Protein AF-A0A3M8B858-F1 (afdb_monomer_lite)

Radius of gyration: 20.71 Å; chains: 1; bounding box: 52×27×60 Å

Foldseek 3Di:
DQDDKDKDWLFKWWAFPVQQFIDRPVCLVVDVCSVPTPIWMWGRWMWTDDPFWIWIWTDTPNDIDIFIDTPVCVVVVHTTGPPDQPFDDPVNLQVVLVVLDVWDKDDDPPVPFWIFTDDPNHTQWIWGGDGQWIWIQGDDPVDDRPPTDIDGSVVVSVVVVVVVVVVVVD

Organism: NCBI:txid1655277

Structure (mmCIF, N/CA/C/O backbone):
data_AF-A0A3M8B858-F1
#
_entry.id   AF-A0A3M8B858-F1
#
loop_
_atom_site.group_PDB
_atom_site.id
_a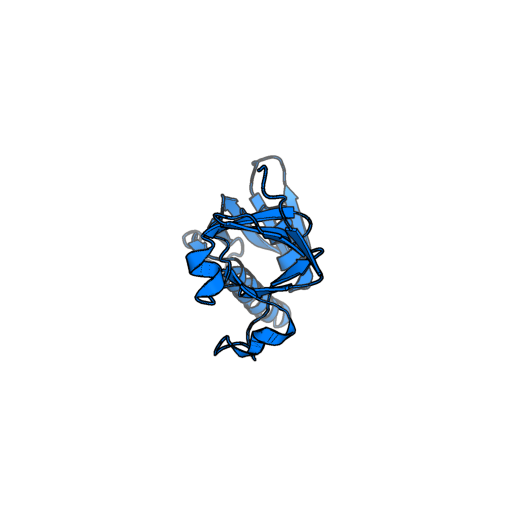tom_site.type_symbol
_atom_site.label_atom_id
_atom_site.label_alt_id
_atom_site.label_comp_id
_atom_site.label_asym_id
_atom_site.label_entity_id
_atom_site.label_seq_id
_atom_site.pdbx_PDB_ins_code
_atom_site.Cartn_x
_atom_site.Cartn_y
_atom_site.Cartn_z
_atom_site.occupancy
_atom_site.B_iso_or_equiv
_atom_site.auth_seq_id
_atom_site.auth_comp_id
_atom_site.auth_asym_id
_atom_site.auth_atom_id
_atom_site.pdbx_PDB_model_num
ATOM 1 N N . MET A 1 1 ? 27.785 4.282 -29.129 1.00 46.50 1 MET A N 1
ATOM 2 C CA . MET A 1 1 ? 26.888 5.441 -28.952 1.00 46.50 1 MET A CA 1
ATOM 3 C C . MET A 1 1 ? 26.284 5.280 -27.570 1.00 46.50 1 MET A C 1
ATOM 5 O O . MET A 1 1 ? 25.883 4.169 -27.268 1.00 46.50 1 MET A O 1
ATOM 9 N N . GLN A 1 2 ? 26.340 6.288 -26.696 1.00 45.38 2 GLN A N 1
ATOM 10 C CA . GLN A 1 2 ? 25.557 6.246 -25.455 1.00 45.38 2 GLN A CA 1
ATOM 11 C C . GLN A 1 2 ? 24.097 6.400 -25.874 1.00 45.38 2 GLN A C 1
ATOM 13 O O . GLN A 1 2 ? 23.717 7.478 -26.326 1.00 45.38 2 GLN A O 1
ATOM 18 N N . ASN A 1 3 ? 23.328 5.316 -25.830 1.00 55.25 3 ASN A N 1
ATOM 19 C CA . ASN A 1 3 ? 21.894 5.392 -26.061 1.00 55.25 3 ASN A CA 1
ATOM 20 C C . ASN A 1 3 ? 21.282 6.147 -24.882 1.00 55.25 3 ASN A C 1
ATOM 22 O O . ASN A 1 3 ? 21.467 5.774 -23.725 1.00 55.25 3 ASN A O 1
ATOM 26 N N . ALA A 1 4 ? 20.692 7.301 -25.183 1.00 68.81 4 ALA A N 1
ATOM 27 C CA . ALA A 1 4 ? 20.105 8.167 -24.178 1.00 68.81 4 ALA A CA 1
ATOM 28 C C . ALA A 1 4 ? 18.869 7.479 -23.593 1.00 68.81 4 ALA A C 1
ATOM 30 O O . ALA A 1 4 ? 18.047 6.953 -24.343 1.00 68.81 4 ALA A O 1
ATOM 31 N N . ALA A 1 5 ? 18.745 7.494 -22.267 1.00 81.56 5 ALA A N 1
ATOM 32 C CA . ALA A 1 5 ? 17.520 7.068 -21.610 1.00 81.56 5 ALA A CA 1
ATOM 33 C C . ALA A 1 5 ? 16.362 7.975 -22.054 1.00 81.56 5 ALA A C 1
ATOM 35 O O . ALA A 1 5 ? 16.526 9.197 -22.143 1.00 81.56 5 ALA A O 1
ATOM 36 N N . THR A 1 6 ? 15.208 7.376 -22.336 1.00 90.88 6 THR A N 1
ATOM 37 C CA . THR A 1 6 ? 13.966 8.117 -22.584 1.00 90.88 6 THR A CA 1
ATOM 38 C C . THR A 1 6 ? 13.198 8.198 -21.274 1.00 90.88 6 THR A C 1
ATOM 40 O O . THR A 1 6 ? 13.030 7.180 -20.614 1.00 90.88 6 THR A O 1
ATOM 43 N N . ILE A 1 7 ? 12.770 9.398 -20.884 1.00 91.69 7 ILE A N 1
ATOM 44 C CA . ILE A 1 7 ? 11.968 9.615 -19.676 1.00 91.69 7 ILE A CA 1
ATOM 45 C C . ILE A 1 7 ? 10.567 10.016 -20.122 1.00 91.69 7 ILE A C 1
ATOM 47 O O . ILE A 1 7 ? 10.410 11.000 -20.849 1.00 91.69 7 ILE A O 1
ATOM 51 N N . GLU A 1 8 ? 9.568 9.260 -19.686 1.00 92.81 8 GLU A N 1
ATOM 52 C CA . GLU A 1 8 ? 8.157 9.525 -19.936 1.00 92.81 8 GLU A CA 1
ATOM 53 C C . GLU A 1 8 ? 7.439 9.790 -18.614 1.00 92.81 8 GLU A C 1
ATOM 55 O O . GLU A 1 8 ? 7.479 8.981 -17.691 1.00 92.81 8 GLU A O 1
ATOM 60 N N . TYR A 1 9 ? 6.765 10.936 -18.521 1.00 91.88 9 TYR A N 1
ATOM 61 C CA . TYR A 1 9 ? 5.922 11.249 -17.374 1.00 91.88 9 TYR A CA 1
ATOM 62 C C . TYR A 1 9 ? 4.540 10.620 -17.564 1.00 91.88 9 TYR A C 1
ATOM 64 O O . TYR A 1 9 ? 3.801 11.010 -18.470 1.00 91.88 9 TYR A O 1
ATOM 72 N N . ILE A 1 10 ? 4.192 9.677 -16.689 1.00 92.06 10 ILE A N 1
ATOM 73 C CA . ILE A 1 10 ? 2.916 8.948 -16.712 1.00 92.06 10 ILE A CA 1
ATOM 74 C C . ILE A 1 10 ? 1.859 9.673 -15.872 1.00 92.06 10 ILE A C 1
ATOM 76 O O . ILE A 1 10 ? 0.675 9.672 -16.207 1.00 92.06 10 ILE A O 1
ATOM 80 N N . GLY A 1 11 ? 2.277 10.339 -14.792 1.00 91.25 11 GLY A N 1
ATOM 81 C CA . GLY A 1 11 ? 1.372 11.036 -13.886 1.00 91.25 11 GLY A CA 1
ATOM 82 C C . GLY A 1 11 ? 0.897 10.150 -12.746 1.00 91.25 11 GLY A C 1
ATOM 83 O O . GLY A 1 11 ? 1.695 9.772 -11.893 1.00 91.25 11 GLY A O 1
ATOM 84 N N . ARG A 1 12 ? -0.406 9.886 -12.665 1.00 92.75 12 ARG A N 1
ATOM 85 C CA . ARG A 1 12 ? -0.982 9.071 -11.591 1.00 92.75 12 ARG A CA 1
ATOM 86 C C . ARG A 1 12 ? -1.163 7.633 -12.063 1.00 92.75 12 ARG A C 1
ATOM 88 O O . ARG A 1 12 ? -1.627 7.385 -13.172 1.00 92.75 12 ARG A O 1
ATOM 95 N N . MET A 1 13 ? -0.795 6.699 -11.202 1.00 94.75 13 MET A N 1
ATOM 96 C CA . MET A 1 13 ? -0.990 5.268 -11.395 1.00 94.75 13 MET A CA 1
ATOM 97 C C . MET A 1 13 ? -1.694 4.690 -10.173 1.00 94.75 13 MET A C 1
ATOM 99 O O . MET A 1 13 ? -1.819 5.346 -9.134 1.00 94.75 13 MET A O 1
ATOM 103 N N . ILE A 1 14 ? -2.164 3.457 -10.298 1.00 89.94 14 ILE A N 1
ATOM 104 C CA . ILE A 1 14 ? -2.793 2.737 -9.199 1.00 89.94 14 ILE A CA 1
ATOM 105 C C . ILE A 1 14 ? -2.068 1.422 -8.950 1.00 89.94 14 ILE A C 1
ATOM 107 O O . ILE A 1 14 ? -1.551 0.789 -9.868 1.00 89.94 14 ILE A O 1
ATOM 111 N N . MET A 1 15 ? -2.053 1.011 -7.692 1.00 84.75 15 MET A N 1
ATOM 112 C CA . MET A 1 15 ? -1.477 -0.238 -7.240 1.00 84.75 15 MET A CA 1
ATOM 113 C C . MET A 1 15 ? -2.559 -1.099 -6.605 1.00 84.75 15 MET A C 1
ATOM 115 O O . MET A 1 15 ? -3.306 -0.650 -5.730 1.00 84.75 15 MET A O 1
ATOM 119 N N . HIS A 1 16 ? -2.619 -2.356 -7.026 1.00 81.81 16 HIS A N 1
ATOM 120 C CA . HIS A 1 16 ? -3.454 -3.347 -6.371 1.00 81.81 16 HIS A CA 1
ATOM 121 C C . HIS A 1 16 ? -2.857 -3.713 -4.999 1.00 81.81 16 HIS A C 1
ATOM 123 O O . HIS A 1 16 ? -1.705 -4.140 -4.948 1.00 81.81 16 HIS A O 1
ATOM 129 N N . PRO A 1 17 ? -3.609 -3.624 -3.887 1.00 67.38 17 PRO A N 1
ATOM 130 C CA . PRO A 1 17 ? -3.060 -3.809 -2.540 1.00 67.38 17 PRO A CA 1
ATOM 131 C C . PRO A 1 17 ? -2.595 -5.247 -2.255 1.00 67.38 17 PRO A C 1
ATOM 133 O O . PRO A 1 17 ? -1.656 -5.445 -1.496 1.00 67.38 17 PRO A O 1
ATOM 136 N N . VAL A 1 18 ? -3.230 -6.252 -2.875 1.00 71.19 18 VAL A N 1
ATOM 137 C CA . VAL A 1 18 ? -2.870 -7.674 -2.688 1.00 71.19 18 VAL A CA 1
ATOM 138 C C . VAL A 1 18 ? -1.749 -8.146 -3.619 1.00 71.19 18 VAL A C 1
ATOM 140 O O . VAL A 1 18 ? -0.810 -8.790 -3.164 1.00 71.19 18 VAL A O 1
ATOM 143 N N . THR A 1 19 ? -1.848 -7.886 -4.927 1.00 75.38 19 THR A N 1
ATOM 144 C CA . THR A 1 19 ? -0.849 -8.353 -5.902 1.00 75.38 19 THR A CA 1
ATOM 145 C C . THR A 1 19 ? 0.345 -7.413 -6.033 1.00 75.38 19 THR A C 1
ATOM 147 O O . THR A 1 19 ? 1.312 -7.776 -6.693 1.00 75.38 19 THR A O 1
ATOM 150 N N . SER A 1 20 ? 0.271 -6.209 -5.453 1.00 82.19 20 SER A N 1
ATOM 151 C CA . SER A 1 20 ? 1.257 -5.127 -5.584 1.00 82.19 20 SER A CA 1
ATOM 152 C C . SER A 1 20 ? 1.544 -4.704 -7.027 1.00 82.19 20 SER A C 1
ATOM 154 O O . SER A 1 20 ? 2.556 -4.054 -7.295 1.00 82.19 20 SER A O 1
ATOM 156 N N . GLN A 1 21 ? 0.668 -5.070 -7.968 1.00 87.81 21 GLN A N 1
ATOM 157 C CA . GLN A 1 21 ? 0.808 -4.706 -9.371 1.00 87.81 21 GLN A CA 1
ATOM 158 C C . GLN A 1 21 ? 0.421 -3.245 -9.573 1.00 87.81 21 GLN A C 1
ATOM 160 O O . GLN A 1 21 ? -0.661 -2.829 -9.156 1.00 87.81 21 GLN A O 1
ATOM 165 N N . ILE A 1 22 ? 1.297 -2.493 -10.236 1.00 91.81 22 ILE A N 1
ATOM 166 C CA . ILE A 1 22 ? 1.090 -1.094 -10.597 1.00 91.81 22 ILE A CA 1
ATOM 167 C C . ILE A 1 22 ? 0.701 -1.006 -12.065 1.00 91.81 22 ILE A C 1
ATOM 169 O O . ILE A 1 22 ? 1.377 -1.556 -12.939 1.00 91.81 22 ILE A O 1
ATOM 173 N N . VAL A 1 23 ? -0.395 -0.301 -12.324 1.00 92.56 23 VAL A N 1
ATOM 174 C CA . VAL A 1 23 ? -0.956 -0.097 -13.660 1.00 92.56 23 VAL A CA 1
ATOM 175 C C . VAL A 1 23 ? -1.413 1.348 -13.823 1.00 92.56 23 VAL A C 1
ATOM 177 O O . VAL A 1 23 ? -1.557 2.091 -12.846 1.00 92.56 23 VAL A O 1
ATOM 180 N N . LYS A 1 24 ? -1.625 1.772 -15.070 1.00 91.44 24 LYS A N 1
ATOM 181 C CA . LYS A 1 24 ? -2.206 3.089 -15.346 1.00 91.44 24 LYS A CA 1
ATOM 182 C C . LYS A 1 24 ? -3.624 3.143 -14.785 1.00 91.44 24 LYS A C 1
ATOM 184 O O . LYS A 1 24 ? -4.310 2.126 -14.718 1.00 91.44 24 LYS A O 1
ATOM 189 N N . GLU A 1 25 ? -4.064 4.335 -14.393 1.00 88.00 25 GLU A N 1
ATOM 190 C CA . GLU A 1 25 ? -5.387 4.525 -13.787 1.00 88.00 25 GLU A CA 1
ATOM 191 C C . GLU A 1 25 ? -6.518 3.994 -14.680 1.00 88.00 25 GLU A C 1
ATOM 193 O O . GLU A 1 25 ? -7.448 3.386 -14.168 1.00 88.00 25 GLU A O 1
ATOM 198 N N . ASP A 1 26 ? -6.390 4.118 -16.003 1.00 88.88 26 ASP A N 1
ATOM 199 C CA . ASP A 1 26 ? -7.384 3.628 -16.967 1.00 88.88 26 ASP A CA 1
ATOM 200 C C . ASP A 1 26 ? -7.436 2.089 -17.083 1.00 88.88 26 ASP A C 1
ATOM 202 O O . ASP A 1 26 ? -8.444 1.536 -17.529 1.00 88.88 26 ASP A O 1
ATOM 206 N N . ASP A 1 27 ? -6.392 1.382 -16.637 1.00 89.31 27 ASP A N 1
ATOM 207 C CA . ASP A 1 27 ? -6.240 -0.070 -16.802 1.00 89.31 27 ASP A CA 1
ATOM 208 C C . ASP A 1 27 ? -6.725 -0.876 -15.583 1.00 89.31 27 ASP A C 1
ATOM 210 O O . ASP A 1 27 ? -6.695 -2.107 -15.585 1.00 89.31 27 ASP A O 1
ATOM 214 N N . PHE A 1 28 ? -7.241 -0.214 -14.543 1.00 83.56 28 PHE A N 1
ATOM 215 C CA . PHE A 1 28 ? -7.673 -0.843 -13.286 1.00 83.56 28 PHE A CA 1
ATOM 216 C C . PHE A 1 28 ? -8.680 -1.988 -13.439 1.00 83.56 28 PHE A C 1
ATOM 218 O O . PHE A 1 28 ? -8.729 -2.905 -12.620 1.00 83.56 28 PHE A O 1
ATOM 225 N N . GLN A 1 29 ? -9.479 -1.962 -14.505 1.00 88.56 29 GLN A N 1
ATOM 226 C CA . GLN A 1 29 ? -10.503 -2.971 -14.777 1.00 88.56 29 GLN A CA 1
ATOM 227 C C . GLN A 1 29 ? -9.918 -4.332 -15.172 1.00 88.56 29 GLN A C 1
ATOM 229 O O . GLN A 1 29 ? -10.663 -5.306 -15.286 1.00 88.56 29 GLN A O 1
ATOM 234 N N . MET A 1 30 ? -8.600 -4.423 -15.372 1.00 86.75 30 MET A N 1
ATOM 235 C CA . MET A 1 30 ? -7.926 -5.692 -15.622 1.00 86.75 30 MET A CA 1
ATOM 236 C C . MET A 1 30 ? -7.890 -6.611 -14.391 1.00 86.75 30 MET A C 1
ATOM 238 O O . MET A 1 30 ? -7.742 -7.824 -14.543 1.00 86.75 30 MET A O 1
ATOM 242 N N . PHE A 1 31 ? -8.056 -6.064 -13.181 1.00 81.75 31 PHE A N 1
ATOM 243 C CA . PHE A 1 31 ? -8.137 -6.848 -11.948 1.00 81.75 31 PHE A CA 1
ATOM 244 C C . PHE A 1 31 ? -9.549 -7.389 -11.750 1.00 81.75 31 PHE A C 1
ATOM 246 O O . PHE A 1 31 ? -10.504 -6.627 -11.735 1.00 81.75 31 PHE A O 1
ATOM 253 N N . SER A 1 32 ? -9.725 -8.698 -11.566 1.00 82.81 32 SER A N 1
ATOM 254 C CA . SER A 1 32 ? -11.067 -9.300 -11.471 1.00 82.81 32 SER A CA 1
ATOM 255 C C . SER A 1 32 ? -11.927 -8.776 -10.311 1.00 82.81 32 SER A C 1
ATOM 257 O O . SER A 1 32 ? -13.151 -8.859 -10.366 1.00 82.81 32 SER A O 1
ATOM 259 N N . ASP A 1 33 ? -11.293 -8.260 -9.265 1.00 75.31 33 ASP A N 1
ATOM 260 C CA . ASP A 1 33 ? -11.875 -7.729 -8.033 1.00 75.31 33 ASP A CA 1
ATOM 261 C C . ASP A 1 33 ? -11.947 -6.191 -7.999 1.00 75.31 33 ASP A C 1
ATOM 263 O O . ASP A 1 33 ? -12.359 -5.623 -6.987 1.00 75.31 33 ASP A O 1
ATOM 267 N N . TRP A 1 34 ? -11.650 -5.508 -9.116 1.00 79.19 34 TRP A N 1
ATOM 268 C CA . TRP A 1 34 ? -11.546 -4.044 -9.200 1.00 79.19 34 TRP A CA 1
ATOM 269 C C . TRP A 1 34 ? -12.721 -3.277 -8.579 1.00 79.19 34 TRP A C 1
ATOM 271 O O . TRP A 1 34 ? -12.536 -2.189 -8.043 1.00 79.19 34 TRP A O 1
ATOM 281 N N . ALA A 1 35 ? -13.937 -3.828 -8.640 1.00 70.94 35 ALA A N 1
ATOM 282 C CA . ALA A 1 35 ? -15.144 -3.170 -8.142 1.00 70.94 35 ALA A CA 1
ATOM 283 C C . ALA A 1 35 ? -15.206 -3.081 -6.607 1.00 70.94 35 ALA A C 1
ATOM 285 O O . ALA A 1 35 ? -15.958 -2.269 -6.071 1.00 70.94 35 ALA A O 1
ATOM 286 N N . THR A 1 36 ? -14.456 -3.932 -5.908 1.00 68.31 36 THR A N 1
ATOM 287 C CA . THR A 1 36 ? -14.419 -4.020 -4.441 1.00 68.31 36 THR A CA 1
ATOM 288 C C . THR A 1 36 ? -13.051 -3.679 -3.858 1.00 68.31 36 THR A C 1
ATOM 290 O O . THR A 1 36 ? -12.918 -3.593 -2.640 1.00 68.31 36 THR A O 1
ATOM 293 N N . THR A 1 37 ? -12.042 -3.495 -4.709 1.00 60.00 37 THR A N 1
ATOM 294 C CA . THR A 1 37 ? -10.663 -3.237 -4.300 1.00 60.00 37 THR A CA 1
ATOM 295 C C . THR A 1 37 ? -10.450 -1.762 -3.967 1.00 60.00 37 THR A C 1
ATOM 297 O O . THR A 1 37 ? -10.686 -0.876 -4.788 1.00 60.00 37 THR A O 1
ATOM 300 N N . ASN A 1 38 ? -9.925 -1.497 -2.770 1.00 73.81 38 ASN A N 1
ATOM 301 C CA . ASN A 1 38 ? -9.414 -0.182 -2.395 1.00 73.81 38 ASN A CA 1
ATOM 302 C C . ASN A 1 38 ? -7.984 -0.027 -2.929 1.00 73.81 38 ASN A C 1
ATOM 304 O O . ASN A 1 38 ? -7.017 -0.410 -2.272 1.00 73.81 38 ASN A O 1
ATOM 308 N N . PHE A 1 39 ? -7.854 0.485 -4.151 1.00 76.19 39 PHE A N 1
ATOM 309 C CA . PHE A 1 39 ? -6.553 0.691 -4.786 1.00 76.19 39 PHE A CA 1
ATOM 310 C C . PHE A 1 39 ? -5.713 1.753 -4.074 1.00 76.19 39 PHE A C 1
ATOM 312 O O . PHE A 1 39 ? -6.228 2.749 -3.563 1.00 76.19 39 PHE A O 1
ATOM 319 N N . ILE A 1 40 ? -4.397 1.553 -4.097 1.00 78.75 40 ILE A N 1
ATOM 320 C CA . ILE A 1 40 ? -3.419 2.503 -3.570 1.00 78.75 40 ILE A CA 1
ATOM 321 C C . ILE A 1 40 ? -2.968 3.405 -4.718 1.00 78.75 40 ILE A C 1
ATOM 323 O O . ILE A 1 40 ? -2.614 2.918 -5.788 1.00 78.75 40 ILE A O 1
ATOM 327 N N . TYR A 1 41 ? -2.964 4.718 -4.511 1.00 83.56 41 TYR A N 1
ATOM 328 C CA . TYR A 1 41 ? -2.520 5.658 -5.538 1.00 83.56 41 TYR A CA 1
ATOM 329 C C . TYR A 1 41 ? -1.006 5.851 -5.501 1.00 83.56 41 TYR A C 1
ATOM 331 O O . TYR A 1 41 ? -0.424 6.103 -4.445 1.00 83.56 41 TYR A O 1
ATOM 339 N N . ALA A 1 42 ? -0.400 5.782 -6.683 1.00 86.69 42 ALA A N 1
ATOM 340 C CA . ALA A 1 42 ? 0.974 6.172 -6.934 1.00 86.69 42 ALA A CA 1
ATOM 341 C C . ALA A 1 42 ? 0.986 7.520 -7.673 1.00 86.69 42 ALA A C 1
ATOM 343 O O . ALA A 1 42 ? 0.345 7.686 -8.714 1.00 86.69 42 ALA A O 1
ATOM 344 N N . GLU A 1 43 ? 1.689 8.506 -7.126 1.00 90.56 43 GLU A N 1
ATOM 345 C CA . GLU A 1 43 ? 1.731 9.873 -7.646 1.00 90.56 43 GLU A CA 1
ATOM 346 C C . GLU A 1 43 ? 3.076 10.208 -8.293 1.00 90.56 43 GLU A C 1
ATOM 348 O O . GLU A 1 43 ? 4.110 9.644 -7.934 1.00 90.56 43 GLU A O 1
ATOM 353 N N . ASN A 1 44 ? 3.055 11.168 -9.226 1.00 93.50 44 ASN A N 1
ATOM 354 C CA . ASN A 1 44 ? 4.224 11.670 -9.958 1.00 93.50 44 ASN A CA 1
ATOM 355 C C . ASN A 1 44 ? 5.074 10.542 -10.568 1.00 93.50 44 ASN A C 1
ATOM 357 O O . ASN A 1 44 ? 6.292 10.512 -10.401 1.00 93.50 44 ASN A O 1
ATOM 361 N N . CYS A 1 45 ? 4.407 9.596 -11.228 1.00 95.19 45 CYS A N 1
ATOM 362 C CA . CYS A 1 45 ? 5.041 8.430 -11.815 1.00 95.19 45 CYS A CA 1
ATOM 363 C C . CYS A 1 45 ? 5.755 8.775 -13.127 1.00 95.19 45 CYS A C 1
ATOM 365 O O . CYS A 1 45 ? 5.188 9.447 -13.997 1.00 95.19 45 CYS A O 1
ATOM 367 N N . GLU A 1 46 ? 6.972 8.261 -13.277 1.00 96.38 46 GLU A N 1
ATOM 368 C CA . GLU A 1 46 ? 7.811 8.388 -14.469 1.00 96.38 46 GLU A CA 1
ATOM 369 C C . GLU A 1 46 ? 8.364 7.018 -14.870 1.00 96.38 46 GLU A C 1
ATOM 371 O O . GLU A 1 46 ? 8.838 6.255 -14.025 1.00 96.38 46 GLU A O 1
ATOM 376 N N . GLU A 1 47 ? 8.338 6.728 -16.168 1.00 95.19 47 GLU A N 1
ATOM 377 C CA . GLU A 1 47 ? 9.015 5.578 -16.760 1.00 95.19 47 GLU A CA 1
ATOM 378 C C . GLU A 1 47 ? 10.331 6.034 -17.395 1.00 95.19 47 GLU A C 1
ATOM 380 O O . GLU A 1 47 ? 10.371 6.940 -18.229 1.00 95.19 47 GLU A O 1
ATOM 385 N N . ILE A 1 48 ? 11.427 5.397 -16.994 1.00 95.56 48 ILE A N 1
ATOM 386 C CA . ILE A 1 48 ? 12.767 5.628 -17.524 1.00 95.56 48 ILE A CA 1
ATOM 387 C C . ILE A 1 48 ? 13.151 4.400 -18.345 1.00 95.56 48 ILE A C 1
ATOM 389 O O . ILE A 1 48 ? 13.460 3.343 -17.798 1.00 95.56 48 ILE A O 1
ATOM 393 N N . VAL A 1 49 ? 13.129 4.541 -19.666 1.00 93.69 49 VAL A N 1
ATOM 394 C CA . VAL A 1 49 ? 13.398 3.460 -20.616 1.00 93.69 49 VAL A CA 1
ATOM 395 C C . VAL A 1 49 ? 14.857 3.509 -21.065 1.00 93.69 49 VAL A C 1
ATOM 397 O O . VAL A 1 49 ? 15.328 4.520 -21.602 1.00 93.69 49 VAL A O 1
ATOM 400 N N . THR A 1 50 ? 15.564 2.398 -20.880 1.00 92.69 50 THR A N 1
ATOM 401 C CA . THR A 1 50 ? 16.905 2.135 -21.418 1.00 92.69 50 THR A CA 1
ATOM 402 C C . THR A 1 50 ? 16.858 0.967 -22.408 1.00 92.69 50 THR A C 1
ATOM 404 O O . THR A 1 50 ? 15.792 0.452 -22.733 1.00 92.69 50 THR A O 1
ATOM 407 N N . GLU A 1 51 ? 18.006 0.562 -22.958 1.00 90.50 51 GLU A N 1
ATOM 408 C CA . GLU A 1 51 ? 18.048 -0.548 -23.927 1.00 90.50 51 GLU A CA 1
ATOM 409 C C . GLU A 1 51 ? 17.749 -1.916 -23.309 1.00 90.50 51 GLU A C 1
ATOM 411 O O . GLU A 1 51 ? 17.368 -2.841 -24.017 1.00 90.50 51 GLU A O 1
ATOM 416 N N . ASP A 1 52 ? 17.973 -2.050 -22.008 1.00 92.88 52 ASP A N 1
ATOM 417 C CA . ASP A 1 52 ? 17.955 -3.300 -21.259 1.00 92.88 52 ASP A CA 1
ATOM 418 C C . ASP A 1 52 ? 16.790 -3.393 -20.270 1.00 92.88 52 ASP A C 1
ATOM 420 O O . ASP A 1 52 ? 16.381 -4.500 -19.905 1.00 92.88 52 ASP A O 1
ATOM 424 N N . LYS A 1 53 ? 16.220 -2.257 -19.857 1.00 94.69 53 LYS A N 1
ATOM 425 C CA . LYS A 1 53 ? 15.169 -2.215 -18.842 1.00 94.69 53 LYS A CA 1
ATOM 426 C C . LYS A 1 53 ? 14.273 -0.986 -18.945 1.00 94.69 53 LYS A C 1
ATOM 428 O O . LYS A 1 53 ? 14.593 0.003 -19.603 1.00 94.69 53 LYS A O 1
ATOM 433 N N . VAL A 1 54 ? 13.161 -1.060 -18.227 1.00 95.69 54 VAL A N 1
ATOM 434 C CA . VAL A 1 54 ? 12.319 0.082 -17.879 1.00 95.69 54 VAL A CA 1
ATOM 435 C C . VAL A 1 54 ? 12.313 0.218 -16.364 1.00 95.69 54 VAL A C 1
ATOM 437 O O . VAL A 1 54 ? 12.080 -0.758 -15.651 1.00 95.69 54 VAL A O 1
ATOM 440 N N . THR A 1 55 ? 12.571 1.421 -15.868 1.00 95.44 55 THR A N 1
ATOM 441 C CA . THR A 1 55 ? 12.478 1.744 -14.444 1.00 95.44 55 THR A CA 1
ATOM 442 C C . THR A 1 55 ? 11.254 2.618 -14.207 1.00 95.44 55 THR A C 1
ATOM 444 O O . THR A 1 55 ? 11.163 3.702 -14.777 1.00 95.44 55 THR A O 1
ATOM 447 N N . LEU A 1 56 ? 10.335 2.170 -13.355 1.00 95.81 56 LEU A N 1
ATOM 448 C CA . LEU A 1 56 ? 9.212 2.969 -12.875 1.00 95.81 56 LEU A CA 1
ATOM 449 C C . LEU A 1 56 ? 9.590 3.618 -11.542 1.00 95.81 56 LEU A C 1
ATOM 451 O O . LEU A 1 56 ? 9.919 2.923 -10.579 1.00 95.81 56 LEU A O 1
ATOM 455 N N . VAL A 1 57 ? 9.514 4.944 -11.478 1.00 95.38 57 VAL A N 1
ATOM 456 C CA . VAL A 1 57 ? 9.676 5.716 -10.239 1.00 95.38 57 VAL A CA 1
ATOM 457 C C . VAL A 1 57 ? 8.399 6.476 -9.925 1.00 95.38 57 VAL A C 1
ATOM 459 O O . VAL A 1 57 ? 7.689 6.890 -10.835 1.00 95.38 57 VAL A O 1
ATOM 462 N N . GLY A 1 58 ? 8.122 6.697 -8.645 1.00 93.25 58 GLY A N 1
ATOM 463 C CA . GLY A 1 58 ? 6.972 7.484 -8.206 1.00 93.25 58 GLY A CA 1
ATOM 464 C C . GLY A 1 58 ? 6.906 7.593 -6.689 1.00 93.25 58 GLY A C 1
ATOM 465 O O . GLY A 1 58 ? 7.887 7.310 -5.997 1.00 93.25 58 GLY A O 1
ATOM 466 N N . PHE A 1 59 ? 5.747 7.997 -6.172 1.00 83.06 59 PHE A N 1
ATOM 467 C CA . PHE A 1 59 ? 5.503 8.135 -4.737 1.00 83.06 59 PHE A CA 1
ATOM 468 C C . PHE A 1 59 ? 4.239 7.397 -4.305 1.00 83.06 59 PHE A C 1
ATOM 470 O O . PHE A 1 59 ? 3.192 7.564 -4.923 1.00 83.06 59 PHE A O 1
ATOM 477 N N . ILE A 1 60 ? 4.315 6.643 -3.211 1.00 80.50 60 ILE A N 1
ATOM 478 C CA . ILE A 1 60 ? 3.163 6.034 -2.533 1.00 80.50 60 ILE A CA 1
ATOM 479 C C . ILE A 1 60 ? 3.205 6.494 -1.080 1.00 80.50 60 ILE A C 1
ATOM 481 O O . ILE A 1 60 ? 4.240 6.381 -0.434 1.00 80.50 60 ILE A O 1
ATOM 485 N N . ALA A 1 61 ? 2.104 7.056 -0.575 1.00 75.50 61 ALA A N 1
ATOM 486 C CA . ALA A 1 61 ? 2.037 7.618 0.782 1.00 75.50 61 ALA A CA 1
ATOM 487 C C . ALA A 1 61 ? 3.171 8.626 1.105 1.00 75.50 61 ALA A C 1
ATOM 489 O O . ALA A 1 61 ? 3.598 8.763 2.244 1.00 75.50 61 ALA A O 1
ATOM 490 N N . GLY A 1 62 ? 3.674 9.341 0.090 1.00 73.94 62 GLY A N 1
ATOM 491 C CA . GLY A 1 62 ? 4.785 10.291 0.230 1.00 73.94 62 GLY A CA 1
ATOM 492 C C . GLY A 1 62 ? 6.186 9.665 0.220 1.00 73.94 62 GLY A C 1
ATOM 493 O O . GLY A 1 62 ? 7.166 10.401 0.110 1.00 73.94 62 GLY A O 1
ATOM 494 N N . GLU A 1 63 ? 6.294 8.337 0.251 1.00 75.94 63 GLU A N 1
ATOM 495 C CA . GLU A 1 63 ? 7.552 7.598 0.134 1.00 75.94 63 GLU A CA 1
ATOM 496 C C . GLU A 1 63 ? 7.881 7.330 -1.337 1.00 75.94 63 GLU A C 1
ATOM 498 O O . GLU A 1 63 ? 7.020 6.927 -2.125 1.00 75.94 63 GLU A O 1
ATOM 503 N N . LYS A 1 64 ? 9.139 7.564 -1.727 1.00 86.56 64 LYS A N 1
ATOM 504 C CA . LYS A 1 64 ? 9.590 7.321 -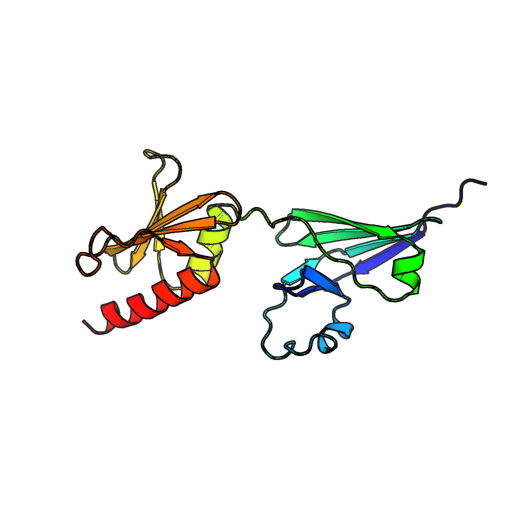3.101 1.00 86.56 64 LYS A CA 1
ATOM 505 C C . LYS A 1 64 ? 9.779 5.820 -3.324 1.00 86.56 64 LYS A C 1
ATOM 507 O O . LYS A 1 64 ? 10.496 5.176 -2.562 1.00 86.56 64 LYS A O 1
ATOM 512 N N . PHE A 1 65 ? 9.241 5.295 -4.422 1.00 85.69 65 PHE A N 1
ATOM 513 C CA . PHE A 1 65 ? 9.540 3.945 -4.899 1.00 85.69 65 PHE A CA 1
ATOM 514 C C . PHE A 1 65 ? 10.300 3.970 -6.231 1.00 85.69 65 PHE A C 1
ATOM 516 O O . PHE A 1 65 ? 10.260 4.949 -6.982 1.00 85.69 65 PHE A O 1
ATOM 523 N N . GLU A 1 66 ? 11.004 2.874 -6.507 1.00 93.00 66 GLU A N 1
ATOM 524 C CA . GLU A 1 66 ? 11.743 2.631 -7.744 1.00 93.00 66 GLU A CA 1
ATOM 525 C C . GLU A 1 66 ? 11.719 1.127 -8.037 1.00 93.00 66 GLU A C 1
ATOM 527 O O . GLU A 1 66 ? 12.111 0.326 -7.188 1.00 93.00 66 GLU A O 1
ATOM 532 N N . ILE A 1 67 ? 11.202 0.745 -9.206 1.00 92.19 67 ILE A N 1
ATOM 533 C CA . ILE A 1 67 ? 11.037 -0.652 -9.626 1.00 92.19 67 ILE A CA 1
ATOM 534 C C . ILE A 1 67 ? 11.646 -0.799 -11.009 1.00 92.19 67 ILE A C 1
ATOM 536 O O . ILE A 1 67 ? 11.336 -0.025 -11.911 1.00 92.19 67 ILE A O 1
ATOM 540 N N . GLU A 1 68 ? 12.477 -1.814 -11.192 1.00 94.31 68 GLU A N 1
ATOM 541 C CA . GLU A 1 68 ? 13.071 -2.127 -12.486 1.00 94.31 68 GLU A CA 1
ATOM 542 C C . GLU A 1 68 ? 12.397 -3.353 -13.096 1.00 94.31 68 GLU A C 1
ATOM 544 O O . GLU A 1 68 ? 12.140 -4.340 -12.408 1.00 94.31 68 GLU A O 1
ATOM 549 N N . MET A 1 69 ? 12.144 -3.299 -14.399 1.00 93.19 69 MET A N 1
ATOM 550 C CA . MET A 1 69 ? 11.647 -4.418 -15.186 1.00 93.19 69 MET A CA 1
ATOM 551 C C . MET A 1 69 ? 12.544 -4.624 -16.409 1.00 93.19 69 MET A C 1
ATOM 553 O O . MET A 1 69 ? 12.868 -3.644 -17.086 1.00 93.19 69 MET A O 1
ATOM 557 N N . PRO A 1 70 ? 12.937 -5.867 -16.736 1.00 95.06 70 PRO A N 1
ATOM 558 C CA . PRO A 1 70 ? 13.615 -6.157 -17.994 1.00 95.06 70 PRO A CA 1
ATOM 559 C C . PRO A 1 70 ? 12.811 -5.658 -19.200 1.00 95.06 70 PRO A C 1
ATOM 561 O O . PRO A 1 70 ? 11.586 -5.758 -19.230 1.00 95.06 70 PRO A O 1
ATOM 564 N N . ILE A 1 71 ? 13.496 -5.149 -20.223 1.00 93.56 71 ILE A N 1
ATOM 565 C CA . ILE A 1 71 ? 12.832 -4.564 -21.397 1.00 93.56 71 ILE A CA 1
ATOM 566 C C . ILE A 1 71 ? 11.952 -5.580 -22.147 1.00 93.56 71 ILE A C 1
ATOM 568 O O . ILE A 1 71 ? 10.902 -5.226 -22.678 1.00 93.56 71 ILE A O 1
ATOM 572 N N . GLU A 1 72 ? 12.360 -6.853 -22.158 1.00 94.06 72 GLU A N 1
ATOM 573 C CA . GLU A 1 72 ? 11.609 -7.955 -22.772 1.00 94.06 72 GLU A CA 1
ATOM 574 C C . GLU A 1 72 ? 10.261 -8.153 -22.067 1.00 94.06 72 GLU A C 1
ATOM 576 O O . GLU A 1 72 ? 9.221 -8.187 -22.719 1.00 94.06 72 GLU A O 1
ATOM 581 N N . ASP A 1 73 ? 10.273 -8.172 -20.734 1.00 93.62 73 ASP A N 1
ATOM 582 C CA . ASP A 1 73 ? 9.086 -8.319 -19.892 1.00 93.62 73 ASP A CA 1
ATOM 583 C C . ASP A 1 73 ? 8.102 -7.153 -20.069 1.00 93.62 73 ASP A C 1
ATOM 585 O O . ASP A 1 73 ? 6.889 -7.365 -20.149 1.00 93.62 73 ASP A O 1
ATOM 589 N N . TYR A 1 74 ? 8.626 -5.931 -20.189 1.00 90.56 74 TYR A N 1
ATOM 590 C CA . TYR A 1 74 ? 7.819 -4.736 -20.432 1.00 90.56 74 TYR A CA 1
ATOM 591 C C . TYR A 1 74 ? 7.096 -4.813 -21.784 1.00 90.56 74 TYR A C 1
ATOM 593 O O . TYR A 1 74 ? 5.888 -4.587 -21.863 1.00 90.56 74 TYR A O 1
ATOM 601 N N . PHE A 1 75 ? 7.798 -5.207 -22.853 1.00 89.25 75 PHE A N 1
ATOM 602 C CA . PHE A 1 75 ? 7.189 -5.358 -24.180 1.00 89.25 75 PHE A CA 1
ATOM 603 C C . PHE A 1 75 ? 6.287 -6.595 -24.316 1.00 89.25 75 PHE A C 1
ATOM 605 O O . PHE A 1 75 ? 5.424 -6.619 -25.195 1.00 89.25 75 PHE A O 1
ATOM 612 N N . GLU A 1 76 ? 6.427 -7.590 -23.437 1.00 92.38 76 GLU A N 1
ATOM 613 C CA . GLU A 1 76 ? 5.456 -8.680 -23.268 1.00 92.38 76 GLU A CA 1
ATOM 614 C C . GLU A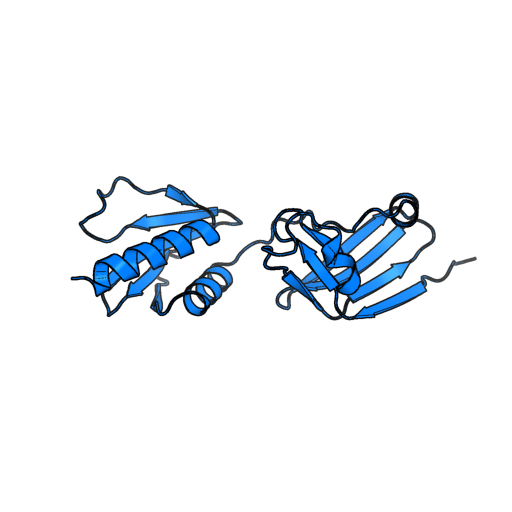 1 76 ? 4.173 -8.239 -22.536 1.00 92.38 76 GLU A C 1
ATOM 616 O O . GLU A 1 76 ? 3.215 -9.011 -22.459 1.00 92.38 76 GLU A O 1
ATOM 621 N N . GLY A 1 77 ? 4.123 -7.003 -22.027 1.00 85.81 77 GLY A N 1
ATOM 622 C CA . GLY A 1 77 ? 2.962 -6.445 -21.336 1.00 85.81 77 GLY A CA 1
ATOM 623 C C . GLY A 1 77 ? 2.839 -6.890 -19.880 1.00 85.81 77 GLY A C 1
ATOM 624 O O . GLY A 1 77 ? 1.729 -6.923 -19.347 1.00 85.81 77 GLY A O 1
ATOM 625 N N . LYS A 1 78 ? 3.949 -7.265 -19.229 1.00 89.38 78 LYS A N 1
ATOM 626 C CA . LYS A 1 78 ? 3.951 -7.548 -17.788 1.00 89.38 78 LYS A CA 1
ATOM 627 C C . LYS A 1 78 ? 3.793 -6.249 -16.990 1.00 89.38 78 LYS A C 1
ATOM 629 O O . LYS A 1 78 ? 4.269 -5.193 -17.396 1.00 89.38 78 LYS A O 1
ATOM 634 N N . SER A 1 79 ? 3.135 -6.336 -15.835 1.00 89.94 79 SER A N 1
ATOM 635 C CA . SER A 1 79 ? 2.937 -5.199 -14.926 1.00 89.94 79 SER A CA 1
ATOM 636 C C . SER A 1 79 ? 4.098 -5.059 -13.942 1.00 89.94 79 SER A C 1
ATOM 638 O O . SER A 1 79 ? 4.634 -6.059 -13.456 1.00 89.94 79 SER A O 1
ATOM 640 N N . PHE A 1 80 ? 4.452 -3.819 -13.592 1.00 91.38 80 PHE A N 1
ATOM 641 C CA . PHE A 1 80 ? 5.388 -3.557 -12.498 1.00 91.38 80 PHE A CA 1
ATOM 642 C C . PHE A 1 80 ? 4.800 -4.083 -11.193 1.00 91.38 80 PHE A C 1
ATOM 644 O O . PHE A 1 80 ? 3.607 -3.925 -10.952 1.00 91.38 80 PHE A O 1
ATOM 651 N N . THR A 1 81 ? 5.624 -4.707 -10.355 1.00 88.00 81 THR A N 1
ATOM 652 C CA . THR A 1 81 ? 5.188 -5.251 -9.064 1.00 88.00 81 THR A CA 1
ATOM 653 C C . THR A 1 81 ? 6.127 -4.756 -7.973 1.00 88.00 81 THR A C 1
ATOM 655 O O . THR A 1 81 ? 7.341 -4.908 -8.097 1.00 88.00 81 THR A O 1
ATOM 658 N N . ILE A 1 82 ? 5.587 -4.156 -6.908 1.00 79.81 82 ILE A N 1
ATOM 659 C CA . ILE A 1 82 ? 6.388 -3.829 -5.721 1.00 79.81 82 ILE A CA 1
ATOM 660 C C . ILE A 1 82 ? 6.594 -5.110 -4.914 1.00 79.81 82 ILE A C 1
ATOM 662 O O . ILE A 1 82 ? 5.670 -5.605 -4.274 1.00 79.81 82 ILE A O 1
ATOM 666 N N . GLU A 1 83 ? 7.819 -5.639 -4.937 1.00 68.50 83 GLU A N 1
ATOM 667 C CA . GLU A 1 83 ? 8.211 -6.795 -4.115 1.00 68.50 83 GLU A CA 1
ATOM 668 C C . GLU A 1 83 ? 8.564 -6.417 -2.668 1.00 68.50 83 GLU A C 1
ATOM 670 O O . GLU A 1 83 ? 8.674 -7.291 -1.808 1.00 68.50 83 GLU A O 1
ATOM 675 N N . ASN A 1 84 ? 8.748 -5.126 -2.376 1.00 49.59 84 ASN A N 1
ATOM 676 C CA . ASN A 1 84 ? 9.087 -4.692 -1.028 1.00 49.59 84 ASN A CA 1
ATOM 677 C C . ASN A 1 84 ? 7.878 -4.845 -0.101 1.00 49.59 84 ASN A C 1
ATOM 679 O O . ASN A 1 84 ? 6.814 -4.277 -0.351 1.00 49.59 84 ASN A O 1
ATOM 683 N N . GLU A 1 85 ? 8.075 -5.569 1.004 1.00 46.41 85 GLU A N 1
ATOM 684 C CA . GLU A 1 85 ? 7.229 -5.446 2.187 1.00 46.41 85 GLU A CA 1
ATOM 685 C C . GLU A 1 85 ? 7.115 -3.951 2.515 1.00 46.41 85 GLU A C 1
ATOM 687 O O . GLU A 1 85 ? 8.114 -3.316 2.854 1.00 46.41 85 GLU A O 1
ATOM 692 N N . ILE A 1 86 ? 5.921 -3.372 2.363 1.00 49.97 86 ILE A N 1
ATOM 693 C CA . ILE A 1 86 ? 5.659 -2.005 2.813 1.00 49.97 86 ILE A CA 1
ATOM 694 C C . ILE A 1 86 ? 5.832 -2.028 4.325 1.00 49.97 86 ILE A C 1
ATOM 696 O O . ILE A 1 86 ? 4.957 -2.520 5.034 1.00 49.97 86 ILE A O 1
ATOM 700 N N . GLU A 1 87 ? 6.980 -1.557 4.810 1.00 50.34 87 GLU A N 1
ATOM 701 C CA . GLU A 1 87 ? 7.292 -1.554 6.231 1.00 50.34 87 GLU A CA 1
ATOM 702 C C . GLU A 1 87 ? 6.357 -0.559 6.922 1.00 50.34 87 GLU A C 1
ATOM 704 O O . GLU A 1 87 ? 6.625 0.637 6.995 1.00 50.34 87 GLU A O 1
ATOM 709 N N . MET A 1 88 ? 5.219 -1.060 7.398 1.00 56.66 88 MET A N 1
ATOM 710 C CA . MET A 1 88 ? 4.260 -0.244 8.122 1.00 56.66 88 MET A CA 1
ATOM 711 C C . MET A 1 88 ? 4.888 0.223 9.427 1.00 56.66 88 MET A C 1
ATOM 713 O O . MET A 1 88 ? 5.257 -0.575 10.300 1.00 56.66 88 MET A O 1
ATOM 717 N N . THR A 1 89 ? 4.987 1.536 9.593 1.00 70.06 89 THR A N 1
ATOM 718 C CA . THR A 1 89 ? 5.374 2.100 10.871 1.00 70.06 89 THR A CA 1
ATOM 719 C C . THR A 1 89 ? 4.196 2.039 11.839 1.00 70.06 89 THR A C 1
ATOM 721 O O . THR A 1 89 ? 3.032 1.835 11.492 1.00 70.06 89 THR A O 1
ATOM 724 N N . THR A 1 90 ? 4.502 2.230 13.119 1.00 71.00 90 THR A N 1
ATOM 725 C CA . THR A 1 90 ? 3.460 2.443 14.123 1.00 71.00 90 THR A CA 1
ATOM 726 C C . THR A 1 90 ? 2.563 3.629 13.774 1.00 71.00 90 THR A C 1
ATOM 728 O O . THR A 1 90 ? 1.379 3.579 14.084 1.00 71.00 90 THR A O 1
ATOM 731 N N . ASP A 1 91 ? 3.113 4.684 13.174 1.00 77.81 91 ASP A N 1
ATOM 732 C CA . ASP A 1 91 ? 2.356 5.902 12.905 1.00 77.81 91 ASP A CA 1
ATOM 733 C C . ASP A 1 91 ? 1.361 5.684 11.756 1.00 77.81 91 ASP A C 1
ATOM 735 O O . ASP A 1 91 ? 0.203 6.065 11.910 1.00 77.81 91 ASP A O 1
ATOM 739 N N . ASP A 1 92 ? 1.744 4.933 10.721 1.00 75.75 92 ASP A N 1
ATOM 740 C CA . ASP A 1 92 ? 0.860 4.581 9.596 1.00 75.75 92 ASP A CA 1
ATOM 741 C C . ASP A 1 92 ? -0.359 3.767 10.060 1.00 75.75 92 ASP A C 1
ATOM 743 O O . ASP A 1 92 ? -1.500 4.054 9.703 1.00 75.75 92 ASP A O 1
ATOM 747 N N . VAL A 1 93 ? -0.137 2.784 10.944 1.00 76.19 93 VAL A N 1
ATOM 748 C CA . VAL A 1 93 ? -1.222 1.987 11.547 1.00 76.19 93 VAL A CA 1
ATOM 749 C C . VAL A 1 93 ? -2.174 2.870 12.357 1.00 76.19 93 VAL A C 1
ATOM 751 O O . VAL A 1 93 ? -3.381 2.641 12.368 1.00 76.19 93 VAL A O 1
ATOM 754 N N . ILE A 1 94 ? -1.645 3.873 13.061 1.00 80.56 94 ILE A N 1
ATOM 755 C CA . ILE A 1 94 ? -2.449 4.774 13.892 1.00 80.56 94 ILE A CA 1
ATOM 756 C C . ILE A 1 94 ? -3.309 5.684 13.032 1.00 80.56 94 ILE A C 1
ATOM 758 O O . ILE A 1 94 ? -4.503 5.788 13.301 1.00 80.56 94 ILE A O 1
ATOM 762 N N . GLU A 1 95 ? -2.720 6.309 12.013 1.00 81.69 95 GLU A N 1
ATOM 763 C CA . GLU A 1 95 ? -3.456 7.173 11.091 1.00 81.69 95 GLU A CA 1
ATOM 764 C C . GLU A 1 95 ? -4.598 6.408 10.422 1.00 81.69 95 GLU A C 1
ATOM 766 O O . GLU A 1 95 ? -5.717 6.913 10.355 1.00 81.69 95 GLU A O 1
ATOM 771 N N . GLN A 1 96 ? -4.363 5.155 10.028 1.00 77.19 96 GLN A N 1
ATOM 772 C CA . GLN A 1 96 ? -5.395 4.341 9.395 1.00 77.19 96 GLN A CA 1
ATOM 773 C C . GLN A 1 96 ? -6.507 3.915 10.369 1.00 77.19 96 GLN A C 1
ATOM 775 O O . GLN A 1 96 ? -7.686 3.993 10.029 1.00 77.19 96 GLN A O 1
ATOM 780 N N . ILE A 1 97 ? -6.169 3.561 11.617 1.00 79.25 97 ILE A N 1
ATOM 781 C CA . ILE A 1 97 ? -7.173 3.282 12.662 1.00 79.25 97 ILE A CA 1
ATOM 782 C C . ILE A 1 97 ? -8.015 4.529 12.975 1.00 79.25 97 ILE A C 1
AT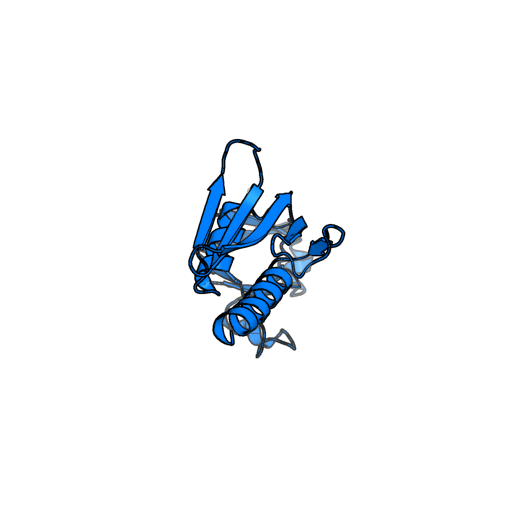OM 784 O O . ILE A 1 97 ? -9.226 4.408 13.162 1.00 79.25 97 ILE A O 1
ATOM 788 N N . GLU A 1 98 ? -7.406 5.714 13.070 1.00 79.69 98 GLU A N 1
ATOM 789 C CA . GLU A 1 98 ? -8.123 6.972 13.340 1.00 79.69 98 GLU A CA 1
ATOM 79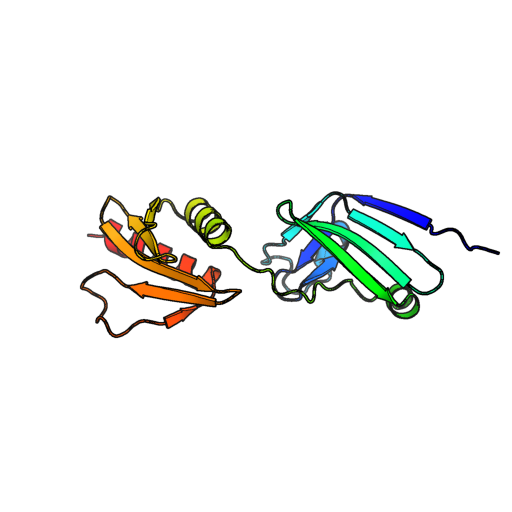0 C C . GLU A 1 98 ? -8.962 7.442 12.142 1.00 79.69 98 GLU A C 1
ATOM 792 O O . GLU A 1 98 ? -9.994 8.084 12.332 1.00 79.69 98 GLU A O 1
ATOM 797 N N . TYR A 1 99 ? -8.548 7.118 10.915 1.00 78.38 99 TYR A N 1
ATOM 798 C CA . TYR A 1 99 ? -9.318 7.409 9.707 1.00 78.38 99 TYR A CA 1
ATOM 799 C C . TYR A 1 99 ? -10.577 6.535 9.607 1.00 78.38 99 TYR A C 1
ATOM 801 O O . TYR A 1 99 ? -11.675 7.057 9.403 1.00 78.38 99 TYR A O 1
ATOM 809 N N . ASP A 1 100 ? -10.438 5.220 9.804 1.00 79.12 100 ASP A N 1
ATOM 810 C CA . ASP A 1 100 ? -11.542 4.263 9.646 1.00 79.12 100 ASP A CA 1
ATOM 811 C C . ASP A 1 100 ? -12.452 4.168 10.879 1.00 79.12 100 ASP A C 1
ATOM 813 O O . ASP A 1 100 ? -13.567 3.641 10.808 1.00 79.12 100 ASP A O 1
ATOM 817 N N . THR A 1 101 ? -12.006 4.668 12.035 1.00 72.12 101 THR A N 1
ATOM 818 C CA . THR A 1 101 ? -12.750 4.558 13.294 1.00 72.12 101 THR A CA 1
ATOM 819 C C . THR A 1 101 ? -12.762 5.877 14.061 1.00 72.12 101 THR A C 1
ATOM 821 O O . THR A 1 101 ? -11.787 6.612 14.088 1.00 72.12 101 THR A O 1
ATOM 824 N N . SER A 1 102 ? -13.823 6.159 14.823 1.00 77.06 102 SER A N 1
ATOM 825 C CA . SER A 1 102 ? -13.828 7.295 15.763 1.00 77.06 102 SER A CA 1
ATOM 826 C C . SER A 1 102 ? -13.030 7.022 17.054 1.00 77.06 102 SER A C 1
ATOM 828 O O . SER A 1 102 ? -13.328 7.603 18.103 1.00 77.06 102 SER A O 1
ATOM 830 N N . ALA A 1 103 ? -12.100 6.061 17.036 1.00 74.69 103 ALA A N 1
ATOM 831 C CA . ALA A 1 103 ? -11.285 5.722 18.193 1.00 74.69 103 ALA A CA 1
ATOM 832 C C . ALA A 1 103 ? -10.153 6.738 18.377 1.00 74.69 103 ALA A C 1
ATOM 834 O O . ALA A 1 103 ? -9.708 7.378 17.433 1.00 74.69 103 ALA A O 1
ATOM 835 N N . LYS A 1 104 ? -9.662 6.871 19.611 1.00 81.25 104 LYS A N 1
ATOM 836 C CA . LYS A 1 104 ? -8.512 7.723 19.922 1.00 81.25 104 LYS A CA 1
ATOM 837 C C . LYS A 1 104 ? -7.311 6.860 20.264 1.00 81.25 104 LYS A C 1
ATOM 839 O O . LYS A 1 104 ? -7.402 6.035 21.178 1.00 81.25 104 LYS A O 1
ATOM 844 N N . VAL A 1 105 ? -6.173 7.087 19.611 1.00 81.88 105 VAL A N 1
ATOM 845 C CA . VAL A 1 105 ? -4.940 6.375 19.955 1.00 81.88 105 VAL A CA 1
ATOM 846 C C . VAL A 1 105 ? -4.090 7.179 20.943 1.00 81.88 105 VAL A C 1
ATOM 848 O O . VAL A 1 105 ? -3.913 8.390 20.824 1.00 81.88 105 VAL A O 1
ATOM 851 N N . VAL A 1 106 ? -3.544 6.500 21.958 1.00 76.31 106 VAL A N 1
ATOM 852 C CA . VAL A 1 106 ? -2.622 7.087 22.943 1.00 76.31 106 VAL A CA 1
ATOM 853 C C . VAL A 1 106 ? -1.244 6.430 22.830 1.00 76.31 106 VAL A C 1
ATOM 855 O O . VAL A 1 106 ? -1.100 5.224 23.044 1.00 76.31 106 VAL A O 1
ATOM 858 N N . LYS A 1 107 ? -0.215 7.238 22.535 1.00 73.44 107 LYS A N 1
ATOM 859 C CA . LYS A 1 107 ? 1.190 6.806 22.404 1.00 73.44 107 LYS A CA 1
ATOM 860 C C . LYS A 1 107 ? 1.899 6.878 23.762 1.00 73.44 107 LYS A C 1
ATOM 862 O O . LYS A 1 107 ? 1.996 7.961 24.341 1.00 73.44 107 LYS A O 1
ATOM 867 N N . ASN A 1 108 ? 2.429 5.762 24.277 1.00 64.00 108 ASN A N 1
ATOM 868 C CA . ASN A 1 108 ? 3.127 5.739 25.570 1.00 64.00 108 ASN A CA 1
ATOM 869 C C . ASN A 1 108 ? 4.584 5.253 25.435 1.00 64.00 108 ASN A C 1
ATOM 871 O O . ASN A 1 108 ? 4.869 4.089 25.166 1.00 64.00 108 ASN A O 1
ATOM 875 N N . LYS A 1 109 ? 5.542 6.168 25.631 1.00 45.62 109 LYS A N 1
ATOM 876 C CA . LYS A 1 109 ? 6.963 5.988 25.261 1.00 45.62 109 LYS A CA 1
ATOM 877 C C . LYS A 1 10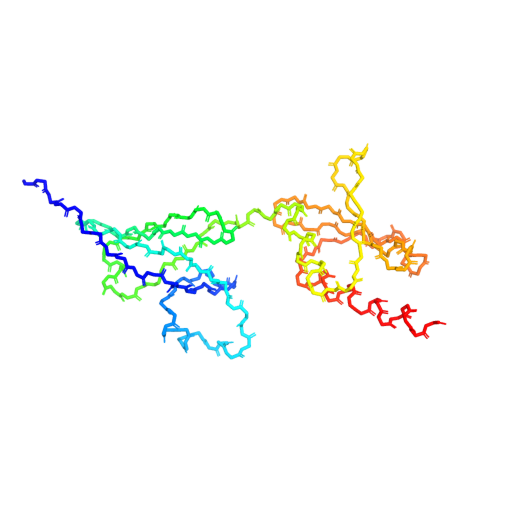9 ? 7.761 5.079 26.216 1.00 45.62 109 LYS A C 1
ATOM 879 O O . LYS A 1 109 ? 8.881 4.680 25.898 1.00 45.62 109 LYS A O 1
ATOM 884 N N . VAL A 1 110 ? 7.215 4.744 27.390 1.00 36.84 110 VAL A N 1
ATOM 885 C CA . VAL A 1 110 ? 7.988 4.165 28.512 1.00 36.84 110 VAL A CA 1
ATOM 886 C C . VAL A 1 110 ? 8.115 2.626 28.454 1.00 36.84 110 VAL A C 1
ATOM 888 O O . VAL A 1 110 ? 8.990 2.067 29.104 1.00 36.84 110 VAL A O 1
ATOM 891 N N . ILE A 1 111 ? 7.380 1.935 27.568 1.00 45.84 111 ILE A N 1
ATOM 892 C CA . ILE A 1 111 ? 7.574 0.499 27.228 1.00 45.84 111 ILE A CA 1
ATOM 893 C C . ILE A 1 111 ? 7.798 0.348 25.706 1.00 45.84 111 ILE A C 1
ATOM 895 O O . ILE A 1 111 ? 7.291 -0.541 25.038 1.00 45.84 111 ILE A O 1
ATOM 899 N N . LYS A 1 112 ? 8.527 1.318 25.151 1.00 47.00 112 LYS A N 1
ATOM 900 C CA . LYS A 1 112 ? 9.083 1.511 23.798 1.00 47.00 112 LYS A CA 1
ATOM 901 C C . LYS A 1 112 ? 8.306 1.169 22.511 1.00 47.00 112 LYS A C 1
ATOM 903 O O . LYS A 1 112 ? 8.669 1.799 21.537 1.00 47.00 112 LYS A O 1
ATOM 908 N N . ASN A 1 113 ? 7.292 0.302 22.442 1.00 61.66 113 ASN A N 1
ATOM 909 C CA . ASN A 1 113 ? 6.588 -0.014 21.177 1.00 61.66 113 ASN A CA 1
ATOM 910 C C . ASN A 1 113 ? 5.096 -0.378 21.347 1.00 61.66 113 ASN A C 1
ATOM 912 O O . ASN A 1 113 ? 4.549 -1.094 20.512 1.00 61.66 113 ASN A O 1
ATOM 916 N N . TYR A 1 114 ? 4.452 0.032 22.441 1.00 68.75 114 TYR A N 1
ATOM 917 C CA . TYR A 1 114 ? 3.029 -0.247 22.652 1.00 68.75 114 TYR A CA 1
ATOM 918 C C . TYR A 1 114 ? 2.191 1.003 22.421 1.00 68.75 114 TYR A C 1
ATOM 920 O O . TYR A 1 114 ? 2.436 2.050 23.026 1.00 68.75 114 TYR A O 1
ATOM 928 N N . ASN A 1 115 ? 1.180 0.853 21.574 1.00 78.31 115 ASN A N 1
ATOM 929 C CA . ASN A 1 115 ? 0.140 1.844 21.341 1.00 78.31 115 ASN A CA 1
ATOM 930 C C . ASN A 1 115 ? -1.169 1.318 21.898 1.00 78.31 115 ASN A C 1
ATOM 932 O O . ASN A 1 115 ? -1.389 0.108 21.941 1.00 78.31 115 ASN A O 1
ATOM 936 N N . HIS A 1 116 ? -2.025 2.230 22.336 1.00 81.25 116 HIS A N 1
ATOM 937 C CA . HIS A 1 116 ? -3.295 1.885 22.954 1.00 81.25 116 HIS A CA 1
ATOM 938 C C . HIS A 1 116 ? -4.435 2.530 22.188 1.00 81.25 116 HIS A C 1
ATOM 940 O O . HIS A 1 116 ? -4.399 3.735 21.945 1.00 81.25 116 HIS A O 1
ATOM 946 N N . VAL A 1 117 ? -5.463 1.746 21.876 1.00 80.38 117 VAL A N 1
ATOM 947 C CA . VAL A 1 117 ? -6.715 2.255 21.314 1.00 80.38 117 VAL A CA 1
ATOM 948 C C . VAL A 1 117 ? -7.704 2.457 22.450 1.00 80.38 117 VAL A C 1
ATOM 950 O O . VAL A 1 117 ? -8.018 1.522 23.196 1.00 80.38 117 VAL A O 1
ATOM 953 N N . GLN A 1 118 ? -8.193 3.687 22.579 1.00 77.62 118 GLN A N 1
ATOM 954 C CA . GLN A 1 118 ? -9.201 4.063 23.557 1.00 77.62 118 GLN A CA 1
ATOM 955 C C . GLN A 1 118 ? -10.507 4.472 22.881 1.00 77.62 118 GLN A C 1
ATOM 957 O O . GLN A 1 118 ? -10.518 5.233 21.914 1.00 77.62 118 GLN A O 1
ATOM 962 N N . LEU A 1 119 ? -11.617 4.022 23.461 1.00 74.44 119 LEU A N 1
ATOM 963 C CA . LEU A 1 119 ? -12.962 4.467 23.122 1.00 74.44 119 LEU A CA 1
ATOM 964 C C . LEU A 1 119 ? -13.603 5.062 24.372 1.00 74.44 119 LEU A C 1
ATOM 966 O O . LEU A 1 119 ? -13.669 4.401 25.406 1.00 74.44 119 LEU A O 1
ATOM 970 N N . ASN A 1 120 ? -14.046 6.318 24.301 1.00 76.12 120 ASN A N 1
ATOM 971 C CA . ASN A 1 120 ? -14.686 7.016 25.425 1.00 76.12 120 ASN A CA 1
ATOM 972 C C . ASN A 1 120 ? -13.880 6.954 26.745 1.00 76.12 120 ASN A C 1
ATOM 974 O O . ASN A 1 120 ? -14.445 6.882 27.832 1.00 76.12 120 ASN A O 1
ATOM 978 N N . GLY A 1 121 ? -12.544 6.968 26.653 1.00 73.50 121 GLY A N 1
ATOM 979 C CA . GLY A 1 121 ? -11.637 6.890 27.806 1.00 73.50 121 GLY A CA 1
ATOM 980 C C . GLY A 1 121 ? -11.354 5.473 28.326 1.00 73.50 121 GLY A C 1
ATOM 981 O O . GLY A 1 121 ? -10.571 5.326 29.263 1.00 73.50 121 GLY A O 1
ATOM 982 N N . VAL A 1 122 ? -11.931 4.435 27.715 1.00 72.19 122 VAL A N 1
ATOM 983 C CA . VAL A 1 122 ? -11.674 3.024 28.039 1.00 72.19 122 VAL A CA 1
ATOM 984 C C . VAL A 1 122 ? -10.704 2.430 27.020 1.00 72.19 122 VAL A C 1
ATOM 986 O O . VAL A 1 122 ? -10.959 2.479 25.818 1.00 72.19 122 VAL A O 1
ATOM 989 N N . THR A 1 123 ? -9.592 1.851 27.482 1.00 77.25 123 THR A N 1
ATOM 990 C CA . THR A 1 123 ? -8.660 1.125 26.603 1.00 77.25 123 THR A CA 1
ATOM 991 C C . THR A 1 123 ? -9.245 -0.232 26.223 1.00 77.25 123 THR A C 1
ATOM 993 O O . THR A 1 123 ? -9.432 -1.090 27.088 1.00 77.25 123 THR A O 1
ATOM 996 N N . ILE A 1 124 ? -9.498 -0.439 24.931 1.00 76.12 124 ILE A N 1
ATOM 997 C CA . ILE A 1 124 ? -10.052 -1.701 24.418 1.00 76.12 124 ILE A CA 1
ATOM 998 C C . ILE A 1 124 ? -8.923 -2.652 23.996 1.00 76.12 124 ILE A C 1
ATOM 1000 O O . ILE A 1 124 ? -8.964 -3.842 24.319 1.00 76.12 124 ILE A O 1
ATOM 1004 N N . PHE A 1 125 ? -7.882 -2.116 23.349 1.00 79.56 125 PHE A N 1
ATOM 1005 C CA . PHE A 1 125 ? -6.728 -2.878 22.872 1.00 79.56 125 PHE A CA 1
ATOM 1006 C C . PHE A 1 125 ? -5.417 -2.130 23.096 1.00 79.56 125 PHE A C 1
ATOM 1008 O O . PHE A 1 125 ? -5.364 -0.897 23.096 1.00 79.56 125 PHE A O 1
ATOM 1015 N N . SER A 1 126 ? -4.337 -2.896 23.203 1.00 80.94 126 SER A N 1
ATOM 1016 C CA . SER A 1 126 ? -2.974 -2.421 22.976 1.00 80.94 126 SER A CA 1
ATOM 1017 C C . SER A 1 126 ? -2.371 -3.182 21.806 1.00 80.94 126 SER A C 1
ATOM 1019 O O . SER A 1 126 ? -2.680 -4.354 21.625 1.00 80.94 126 SER A O 1
ATOM 1021 N N . PHE A 1 127 ? -1.500 -2.560 21.024 1.00 80.81 127 PHE A N 1
ATOM 1022 C CA . PHE A 1 127 ? -0.860 -3.231 19.900 1.00 80.81 127 PHE A CA 1
ATOM 1023 C C . PHE A 1 127 ? 0.587 -2.791 19.719 1.00 80.81 127 PHE A C 1
ATOM 1025 O O . PHE A 1 127 ? 1.000 -1.710 20.152 1.00 80.81 127 PHE A O 1
ATOM 1032 N N . ARG A 1 128 ? 1.353 -3.664 19.070 1.00 80.81 128 ARG A N 1
ATOM 1033 C CA . ARG A 1 128 ? 2.741 -3.441 18.685 1.00 80.81 128 ARG A CA 1
ATOM 1034 C C . ARG A 1 128 ? 2.926 -3.802 17.220 1.00 80.81 128 ARG A C 1
ATOM 1036 O O . ARG A 1 128 ? 2.489 -4.866 16.797 1.00 80.81 128 ARG A O 1
ATOM 1043 N N . VAL A 1 129 ? 3.646 -2.949 16.501 1.00 75.19 129 VAL A N 1
ATOM 1044 C CA . VAL A 1 129 ? 4.023 -3.172 15.103 1.00 75.19 129 VAL A CA 1
ATOM 1045 C C . VAL A 1 129 ? 5.489 -3.599 15.032 1.00 75.19 129 VAL A C 1
ATOM 1047 O O . VAL A 1 129 ? 6.336 -3.082 15.774 1.00 75.19 129 VAL A O 1
ATOM 1050 N N . LYS A 1 130 ? 5.790 -4.585 14.185 1.00 71.94 130 LYS A N 1
ATOM 1051 C CA . LYS A 1 130 ? 7.155 -5.012 13.861 1.00 71.94 130 LYS A CA 1
ATOM 1052 C C . LYS A 1 130 ? 7.196 -5.513 12.413 1.00 71.94 130 LYS A C 1
ATOM 1054 O O . LYS A 1 130 ? 6.823 -6.660 12.167 1.00 71.94 130 LYS A O 1
ATOM 1059 N N . GLY A 1 131 ? 7.675 -4.678 11.489 1.00 70.44 131 GLY A N 1
ATOM 1060 C CA . GLY A 1 131 ? 7.493 -4.923 10.053 1.00 70.44 131 GLY A CA 1
ATOM 1061 C C . GLY A 1 131 ? 6.000 -5.048 9.735 1.00 70.44 131 GLY A C 1
ATOM 1062 O O . GLY A 1 131 ? 5.189 -4.355 10.343 1.00 70.44 131 GLY A O 1
ATOM 1063 N N . ASN A 1 132 ? 5.621 -6.029 8.916 1.00 66.56 132 ASN A N 1
ATOM 1064 C CA . ASN A 1 132 ? 4.221 -6.257 8.513 1.00 66.56 132 ASN A CA 1
ATOM 1065 C C . ASN A 1 132 ? 3.370 -7.005 9.550 1.00 66.56 132 ASN A C 1
ATOM 1067 O O . ASN A 1 132 ? 2.243 -7.408 9.271 1.00 66.56 132 ASN A O 1
ATOM 1071 N N . LYS A 1 133 ? 3.911 -7.252 10.746 1.00 72.75 133 LYS A N 1
ATOM 1072 C CA . LYS A 1 133 ? 3.211 -7.982 11.803 1.00 72.75 133 LYS A CA 1
ATOM 1073 C C . LYS A 1 133 ? 2.671 -7.031 12.853 1.00 72.75 133 LYS A C 1
ATOM 1075 O O . LYS A 1 133 ? 3.440 -6.295 13.483 1.00 72.75 133 LYS A O 1
ATOM 1080 N N . ILE A 1 134 ? 1.370 -7.135 13.115 1.00 82.12 134 ILE A N 1
ATOM 1081 C CA . ILE A 1 134 ? 0.713 -6.444 14.219 1.00 82.12 134 ILE A CA 1
ATOM 1082 C C . ILE A 1 134 ? 0.381 -7.467 15.302 1.00 82.12 134 ILE A C 1
ATOM 1084 O O . ILE A 1 134 ? -0.391 -8.397 15.088 1.00 82.12 134 ILE A O 1
ATOM 1088 N N . THR A 1 135 ? 0.974 -7.308 16.484 1.00 83.00 135 THR A N 1
ATOM 1089 C CA . THR A 1 135 ? 0.620 -8.105 17.664 1.00 83.00 135 THR A CA 1
ATOM 1090 C C . THR A 1 135 ? -0.378 -7.328 18.508 1.00 83.00 135 THR A C 1
ATOM 1092 O O . THR A 1 135 ? -0.078 -6.212 18.942 1.00 83.00 135 THR A O 1
ATOM 1095 N N . VAL A 1 136 ? -1.540 -7.922 18.766 1.00 83.50 136 VAL A N 1
ATOM 1096 C CA . VAL A 1 136 ? -2.648 -7.295 19.494 1.00 83.50 136 VAL A CA 1
ATOM 1097 C C . VAL A 1 136 ? -2.787 -7.922 20.874 1.00 83.50 136 VAL A C 1
ATOM 1099 O O . VAL A 1 136 ? -2.681 -9.132 21.053 1.00 83.50 136 VAL A O 1
ATOM 1102 N N . PHE A 1 137 ? -3.019 -7.064 21.860 1.00 78.12 137 PHE A N 1
ATOM 1103 C CA . PHE A 1 137 ? -3.156 -7.386 23.270 1.00 78.12 137 PHE A CA 1
ATOM 1104 C C . PHE A 1 137 ? -4.501 -6.823 23.736 1.00 78.12 137 PHE A C 1
ATOM 1106 O O . PHE A 1 137 ? -4.617 -5.609 23.951 1.00 78.12 137 PHE A O 1
ATOM 1113 N N . PRO A 1 138 ? -5.543 -7.653 23.860 1.00 72.06 138 PRO A N 1
ATOM 1114 C CA . PRO A 1 138 ? -6.827 -7.194 24.361 1.00 72.06 138 PRO A CA 1
ATOM 1115 C C . PRO A 1 138 ? -6.698 -6.771 25.828 1.00 72.06 138 PRO A C 1
ATOM 1117 O O . PRO A 1 138 ? -6.080 -7.464 26.634 1.00 72.06 138 PRO A O 1
ATOM 1120 N N . THR A 1 139 ? -7.252 -5.607 26.180 1.00 65.75 139 THR A N 1
ATOM 1121 C CA . THR A 1 139 ? -7.129 -5.038 27.539 1.00 65.75 139 THR A CA 1
ATOM 1122 C C . THR A 1 139 ? -8.441 -5.002 28.313 1.00 65.75 139 THR A C 1
ATOM 1124 O O . THR A 1 139 ? -8.455 -4.597 29.474 1.00 65.75 139 THR A O 1
ATOM 1127 N N . CYS A 1 140 ? -9.552 -5.413 27.699 1.00 56.44 140 CYS A N 1
ATOM 1128 C CA . CYS A 1 140 ? -10.858 -5.416 28.346 1.00 56.44 140 CYS A CA 1
ATOM 1129 C C . CYS A 1 140 ? -11.107 -6.754 29.066 1.00 56.44 140 CYS A C 1
ATOM 1131 O O . CYS A 1 140 ? -10.910 -7.806 28.469 1.00 56.44 140 CYS A O 1
ATOM 1133 N N . ASN A 1 141 ? -11.629 -6.722 30.302 1.00 47.25 141 ASN A N 1
ATOM 1134 C CA . ASN A 1 141 ? -11.909 -7.888 31.172 1.00 47.25 141 ASN A CA 1
ATOM 1135 C C . ASN A 1 141 ? -12.815 -8.996 30.573 1.00 47.25 141 ASN A C 1
ATOM 1137 O O . ASN A 1 141 ? -13.038 -10.011 31.228 1.00 47.25 141 ASN A O 1
ATOM 1141 N N . HIS A 1 142 ? -13.363 -8.802 29.369 1.00 48.25 142 HIS A N 1
ATOM 1142 C CA . HIS A 1 142 ? -14.124 -9.811 28.620 1.00 48.25 142 HIS A CA 1
ATOM 1143 C C . HIS A 1 142 ? -13.242 -10.715 27.750 1.00 48.25 142 HIS A C 1
ATOM 1145 O O . HIS A 1 142 ? -13.708 -11.747 27.280 1.00 48.25 142 HIS A O 1
ATOM 1151 N N . PHE A 1 143 ? -11.980 -10.342 27.550 1.00 47.31 143 PHE A N 1
ATOM 1152 C CA . PHE A 1 143 ? -10.976 -11.193 26.940 1.00 47.31 143 PHE A CA 1
ATOM 1153 C C . PHE A 1 143 ? -10.169 -11.832 28.060 1.00 47.31 143 PHE A C 1
ATOM 1155 O O . PHE A 1 143 ? -9.614 -11.144 28.921 1.00 47.31 143 PHE A O 1
ATOM 1162 N N . SER A 1 144 ? -10.107 -13.158 28.086 1.00 43.97 144 SER A N 1
ATOM 1163 C CA . SER A 1 144 ? -9.091 -13.822 28.891 1.00 43.97 144 SER A CA 1
ATOM 1164 C C . SER A 1 144 ? -7.716 -13.321 28.439 1.00 43.97 144 SER A C 1
ATOM 1166 O O . SER A 1 144 ? -7.457 -13.243 27.242 1.00 43.97 144 SER A O 1
ATOM 1168 N N . ASN A 1 145 ? -6.821 -13.014 29.386 1.00 46.53 145 ASN A N 1
ATOM 1169 C CA . ASN A 1 145 ? -5.420 -12.589 29.172 1.00 46.53 145 ASN A CA 1
ATOM 1170 C C . ASN A 1 145 ? -4.555 -13.564 28.321 1.00 46.53 145 ASN A C 1
ATOM 1172 O O . ASN A 1 145 ? -3.332 -13.447 28.290 1.00 46.53 145 ASN A O 1
ATOM 1176 N N . THR A 1 146 ? -5.164 -14.554 27.673 1.00 49.47 146 THR A N 1
ATOM 1177 C CA . THR A 1 146 ? -4.567 -15.564 26.799 1.00 49.47 146 THR A CA 1
ATOM 1178 C C . THR A 1 146 ? -4.637 -15.227 25.310 1.00 49.47 146 THR A C 1
ATOM 1180 O O . THR A 1 146 ? -3.943 -15.882 24.539 1.00 49.47 146 THR A O 1
ATOM 1183 N N . ASP A 1 147 ? -5.386 -14.206 24.892 1.00 58.62 147 ASP A N 1
ATOM 1184 C CA . ASP A 1 147 ? -5.636 -13.948 23.465 1.00 58.62 147 ASP A CA 1
ATOM 1185 C C . ASP A 1 147 ? -4.677 -12.894 22.889 1.00 58.62 147 ASP A C 1
ATOM 1187 O O . ASP A 1 147 ? -5.095 -11.896 22.308 1.00 58.62 147 ASP A O 1
ATOM 1191 N N . ILE A 1 148 ? -3.368 -13.089 23.077 1.00 72.56 148 ILE A N 1
ATOM 1192 C CA . ILE A 1 148 ? -2.376 -12.366 22.270 1.00 72.56 148 ILE A CA 1
ATOM 1193 C C . ILE A 1 148 ? -2.341 -13.048 20.907 1.00 72.56 148 ILE A C 1
ATOM 1195 O O . ILE A 1 148 ? -2.010 -14.232 20.822 1.00 72.56 148 ILE A O 1
ATOM 1199 N N . PHE A 1 149 ? -2.648 -12.309 19.848 1.00 80.50 149 PHE A N 1
ATOM 1200 C CA . PHE A 1 149 ? -2.612 -12.830 18.485 1.00 80.50 149 PHE A CA 1
ATOM 1201 C C . PHE A 1 149 ? -1.872 -11.879 17.545 1.00 80.50 149 PHE A C 1
ATOM 1203 O O . PHE A 1 149 ? -1.753 -10.676 17.797 1.00 80.50 149 PHE A O 1
ATOM 1210 N N . GLU A 1 150 ? -1.328 -12.452 16.475 1.00 84.38 150 GLU A N 1
ATOM 1211 C CA . GLU A 1 150 ? -0.794 -11.700 15.344 1.00 84.38 150 GLU A CA 1
ATOM 1212 C C . GLU A 1 150 ? -1.898 -11.553 14.297 1.00 84.38 150 GLU A C 1
ATOM 1214 O O . GLU A 1 150 ? -2.638 -12.500 14.038 1.00 84.38 150 GLU A O 1
ATOM 1219 N N . THR A 1 151 ? -2.011 -10.364 13.721 1.00 83.44 151 THR A N 1
ATOM 1220 C CA . THR A 1 151 ? -3.022 -10.017 12.723 1.00 83.44 151 THR A CA 1
ATOM 1221 C C . THR A 1 151 ? -2.445 -9.029 11.715 1.00 83.44 151 THR A C 1
ATOM 1223 O O . THR A 1 151 ? -1.386 -8.436 11.948 1.00 83.44 151 THR A O 1
ATOM 1226 N N . ASP A 1 152 ? -3.154 -8.847 10.607 1.00 85.25 152 ASP A N 1
ATOM 1227 C CA . ASP A 1 152 ? -2.984 -7.706 9.712 1.00 85.25 152 ASP A CA 1
ATOM 1228 C C . ASP A 1 152 ? -3.842 -6.505 10.162 1.00 85.25 152 ASP A C 1
ATOM 1230 O O . ASP A 1 152 ? -4.609 -6.578 11.134 1.00 85.25 152 ASP A O 1
ATOM 1234 N N . LEU A 1 153 ? -3.665 -5.381 9.465 1.00 78.06 153 LEU A N 1
ATOM 1235 C CA . LEU A 1 153 ? -4.341 -4.121 9.754 1.00 78.06 153 LEU A CA 1
ATOM 1236 C C . LEU A 1 153 ? -5.854 -4.191 9.518 1.00 78.06 153 LEU A C 1
ATOM 1238 O O . LEU A 1 153 ? -6.615 -3.711 10.357 1.00 78.06 153 LEU A O 1
ATOM 1242 N N . GLU A 1 154 ? -6.288 -4.787 8.407 1.00 81.25 154 GLU A N 1
ATOM 1243 C CA . GLU A 1 154 ? -7.706 -4.857 8.034 1.00 81.25 154 GLU A CA 1
ATOM 1244 C C . GLU A 1 154 ? -8.507 -5.627 9.089 1.00 81.25 154 GLU A C 1
ATOM 1246 O O . GLU A 1 154 ? -9.557 -5.175 9.556 1.00 81.25 154 GLU A O 1
ATOM 1251 N N . GLN A 1 155 ? -7.968 -6.757 9.544 1.00 83.75 155 GLN A N 1
ATOM 1252 C CA . GLN A 1 155 ? -8.554 -7.549 10.616 1.00 83.75 155 GLN A CA 1
ATOM 1253 C C . GLN A 1 155 ? -8.554 -6.797 11.952 1.00 83.75 155 GLN A C 1
ATOM 1255 O O . GLN A 1 155 ? -9.555 -6.843 12.671 1.00 83.75 155 GLN A O 1
ATOM 1260 N N . LEU A 1 156 ? -7.485 -6.061 12.291 1.00 83.12 156 LEU A N 1
ATOM 1261 C CA . LEU A 1 156 ? -7.462 -5.237 13.505 1.00 83.12 156 LEU A CA 1
ATOM 1262 C C . LEU A 1 156 ? -8.565 -4.167 13.475 1.00 83.12 156 LEU A C 1
ATOM 1264 O O . LEU A 1 156 ? -9.279 -3.999 14.467 1.00 83.12 156 LEU A O 1
ATOM 1268 N N . ILE A 1 157 ? -8.742 -3.477 12.348 1.00 82.06 157 ILE A N 1
ATOM 1269 C CA . ILE A 1 157 ? -9.792 -2.465 12.176 1.00 82.06 157 ILE A CA 1
ATOM 1270 C C . ILE A 1 157 ? -11.178 -3.103 12.309 1.00 82.06 157 ILE A C 1
ATOM 1272 O O . ILE A 1 157 ? -12.009 -2.597 13.067 1.00 82.06 157 ILE A O 1
ATOM 1276 N N . SER A 1 158 ? -11.412 -4.256 11.672 1.00 83.31 158 SER A N 1
ATOM 1277 C CA . SER A 1 158 ? -12.677 -4.994 11.802 1.00 83.31 158 SER A CA 1
ATOM 1278 C C . SER A 1 158 ? -12.988 -5.349 13.259 1.00 83.31 158 SER A C 1
ATOM 1280 O O . SER A 1 158 ? -14.103 -5.120 13.729 1.00 83.31 158 SER A O 1
ATOM 1282 N N . ILE A 1 159 ? -11.998 -5.853 14.005 1.00 80.69 159 ILE A N 1
ATOM 1283 C CA . ILE A 1 159 ? -12.150 -6.200 15.425 1.00 80.69 159 ILE A CA 1
ATOM 1284 C C . ILE A 1 159 ? -12.487 -4.957 16.261 1.00 80.69 159 ILE A C 1
ATOM 1286 O O . ILE A 1 159 ? -13.353 -5.014 17.139 1.00 80.69 159 ILE A O 1
ATOM 1290 N N . ILE A 1 160 ? -11.828 -3.823 16.001 1.00 78.12 160 ILE A N 1
ATOM 1291 C CA . ILE A 1 160 ? -12.107 -2.561 16.699 1.00 78.12 160 ILE A CA 1
ATOM 1292 C C . ILE A 1 160 ? -13.542 -2.100 16.421 1.00 78.12 160 ILE A C 1
ATOM 1294 O O . ILE A 1 160 ? -14.259 -1.778 17.371 1.00 78.12 160 ILE A O 1
ATOM 1298 N N . LEU A 1 161 ? -13.982 -2.100 15.160 1.00 79.12 161 LEU A N 1
ATOM 1299 C CA . LEU A 1 161 ? -15.335 -1.690 14.768 1.00 79.12 161 LEU A CA 1
ATOM 1300 C C . LEU A 1 161 ? -16.417 -2.570 15.405 1.00 79.12 161 LEU A C 1
ATOM 1302 O O . LEU A 1 161 ? -17.412 -2.052 15.923 1.00 79.12 161 LEU A O 1
ATOM 1306 N N . ASP A 1 162 ? -16.212 -3.887 15.436 1.00 79.31 162 ASP A N 1
ATOM 1307 C CA . ASP A 1 162 ? -17.138 -4.808 16.097 1.00 79.31 162 ASP A CA 1
ATOM 1308 C C . ASP A 1 162 ? -17.234 -4.526 17.603 1.00 79.31 162 ASP A C 1
ATOM 1310 O O . ASP A 1 162 ? -18.332 -4.485 18.165 1.00 79.31 162 ASP A O 1
ATOM 1314 N N . LYS A 1 163 ? -16.110 -4.228 18.266 1.00 73.31 163 LYS A N 1
ATOM 1315 C CA . LYS A 1 163 ? -16.118 -3.875 19.694 1.00 73.31 163 LYS A CA 1
ATOM 1316 C C . LYS A 1 163 ? -16.679 -2.493 19.991 1.00 73.31 163 LYS A C 1
ATOM 1318 O O . LYS A 1 163 ? -17.297 -2.318 21.040 1.00 73.31 163 LYS A O 1
ATOM 1323 N N . GLN A 1 164 ? -16.543 -1.525 19.087 1.00 68.88 164 GLN A N 1
ATOM 1324 C CA . GLN A 1 164 ? -17.239 -0.245 19.227 1.00 68.88 164 GLN A CA 1
ATOM 1325 C C . GLN A 1 164 ? -18.755 -0.448 19.294 1.00 68.88 164 GLN A C 1
ATOM 1327 O O . GLN A 1 164 ? -19.408 0.152 20.148 1.00 68.88 164 GLN A O 1
ATOM 1332 N N . ARG A 1 165 ? -19.312 -1.337 18.459 1.00 65.69 165 ARG A N 1
ATOM 1333 C CA . ARG A 1 165 ? -20.745 -1.673 18.495 1.00 65.69 165 ARG A CA 1
ATOM 1334 C C . ARG A 1 165 ? -21.152 -2.286 19.832 1.00 65.69 165 ARG A C 1
ATOM 1336 O O . ARG A 1 165 ? -22.169 -1.886 20.385 1.00 65.69 165 ARG A O 1
ATOM 1343 N N . GLU A 1 166 ? -20.351 -3.201 20.379 1.00 68.12 166 GLU A N 1
ATOM 1344 C CA . GLU A 1 166 ? -20.633 -3.803 21.689 1.00 68.12 166 GLU A CA 1
ATOM 1345 C C . GLU A 1 166 ? -20.659 -2.768 22.823 1.00 68.12 166 GLU A C 1
ATOM 1347 O O . GLU A 1 166 ? -21.550 -2.821 23.665 1.00 68.12 166 GLU A O 1
ATOM 1352 N N . VAL A 1 167 ? -19.718 -1.817 22.836 1.00 60.91 167 VAL A N 1
ATOM 1353 C CA . VAL A 1 167 ? -19.627 -0.786 23.888 1.00 60.91 167 VAL A CA 1
ATOM 1354 C C . VAL A 1 167 ? -20.714 0.285 23.745 1.00 60.91 167 VAL A C 1
ATOM 1356 O O . VAL A 1 167 ? -21.201 0.782 24.752 1.00 60.91 167 VAL A O 1
ATOM 1359 N N . ILE A 1 168 ? -21.122 0.642 22.521 1.00 54.78 168 ILE A N 1
ATOM 1360 C CA . ILE A 1 168 ? -22.217 1.604 22.279 1.00 54.78 168 ILE A CA 1
ATOM 1361 C C . ILE A 1 168 ? -23.585 1.018 22.670 1.00 54.78 168 ILE A C 1
ATOM 1363 O O . ILE A 1 168 ? -24.509 1.764 22.991 1.00 54.78 168 ILE A O 1
ATOM 1367 N N . CYS A 1 169 ? -23.730 -0.308 22.638 1.00 46.56 169 CYS A N 1
ATOM 1368 C CA . CYS A 1 169 ? -24.966 -1.002 22.996 1.00 46.56 169 CYS A CA 1
ATOM 1369 C C . CYS A 1 169 ? -25.086 -1.372 24.490 1.00 46.56 169 CYS A C 1
ATOM 1371 O O . CYS A 1 169 ? -26.058 -2.042 24.850 1.00 46.56 169 CYS A O 1
ATOM 1373 N N . GLN A 1 170 ? -24.138 -0.956 25.340 1.00 45.84 170 GLN A N 1
ATOM 1374 C CA . GLN A 1 170 ? -24.196 -1.071 26.808 1.00 45.84 170 GLN A CA 1
ATOM 1375 C C . GLN A 1 170 ? -24.588 0.260 27.454 1.00 45.84 170 GLN A C 1
ATOM 1377 O O . GLN A 1 170 ? -25.340 0.207 28.453 1.00 45.84 170 GLN A O 1
#

Secondary structure (DSSP, 8-state):
--PPPEEEEEEEEEE-TTT-EEEEGGGGGGSTTTTT--PEEEEEEEEEE-SSEEEEEEEETTEEEEEEEEHHHHHTTPPEE--S-----HHHHHHHHHHHSS-EEEE-GGGSS-EEEEETTEEEEEEEEETTEEEEEE-STTS-TT--EEE-HHHHHHHHHHHHHHHHT-

Sequence (170 aa):
MQNAATIEYIGRMIMHPVTSQIVKEDDFQMFSDWATTNFIYAENCEEIVTEDKVTLVGFIAGEKFEIEMPIEDYFEGKSFTIENEIEMTTDDVIEQIEYDTSAKVVKNKVIKNYNHVQLNGVTIFSFRVKGNKITVFPTCNHFSNTDIFETDLEQLISIILDKQREVICQ

pLDDT: mean 77.47, std 14.17, range [36.84, 96.38]